Protein AF-A0A8D8MVS8-F1 (afdb_monomer_lite)

Structure (mmCIF, N/CA/C/O backbone):
data_AF-A0A8D8MVS8-F1
#
_entry.id   AF-A0A8D8MVS8-F1
#
loop_
_atom_site.group_PDB
_atom_site.id
_atom_site.type_symbol
_atom_site.label_atom_id
_atom_site.label_alt_id
_atom_site.label_comp_id
_atom_site.label_asym_id
_atom_site.label_entity_id
_atom_site.label_seq_id
_atom_site.pdbx_PDB_ins_code
_atom_site.Cartn_x
_atom_site.Cartn_y
_atom_site.Cartn_z
_atom_site.occupancy
_atom_site.B_iso_or_equiv
_atom_site.auth_seq_id
_atom_site.auth_comp_id
_atom_site.auth_asym_id
_atom_site.auth_atom_id
_atom_site.pdbx_PDB_model_num
ATOM 1 N N . ASP A 1 1 ? -24.087 17.348 -49.256 1.00 41.59 1 ASP A N 1
ATOM 2 C CA . ASP A 1 1 ? -22.887 16.539 -49.516 1.00 41.59 1 ASP A CA 1
ATOM 3 C C . ASP A 1 1 ? -21.910 16.743 -48.375 1.00 41.59 1 ASP A C 1
ATOM 5 O O . ASP A 1 1 ? -21.164 17.712 -48.370 1.00 41.59 1 ASP A O 1
ATOM 9 N N . GLU A 1 2 ? -22.019 15.906 -47.344 1.00 52.03 2 GLU A N 1
ATOM 10 C CA . GLU A 1 2 ? -21.048 15.847 -46.248 1.00 52.03 2 GLU A CA 1
ATOM 11 C C . GLU A 1 2 ? -20.088 14.699 -46.562 1.00 52.03 2 GLU A C 1
ATOM 13 O O . GLU A 1 2 ? -20.457 13.528 -46.471 1.00 52.03 2 GLU A O 1
ATOM 18 N N . GLU A 1 3 ? -18.877 15.033 -47.011 1.00 53.53 3 GLU A N 1
ATOM 19 C CA . GLU A 1 3 ? -17.806 14.053 -47.178 1.00 53.53 3 GLU A CA 1
ATOM 20 C C . GLU A 1 3 ? -17.292 13.635 -45.798 1.00 53.53 3 GLU A C 1
ATOM 22 O O . GLU A 1 3 ? -16.566 14.370 -45.126 1.00 53.53 3 GLU A O 1
ATOM 27 N N . PHE A 1 4 ? -17.692 12.440 -45.370 1.00 48.91 4 PHE A N 1
ATOM 28 C CA . PHE A 1 4 ? -17.155 11.778 -44.191 1.00 48.91 4 PHE A CA 1
ATOM 29 C C . PHE A 1 4 ? -15.700 11.376 -44.482 1.00 48.91 4 PHE A C 1
ATOM 31 O O . PHE A 1 4 ? -15.449 10.404 -45.194 1.00 48.91 4 PHE A O 1
ATOM 38 N N . ARG A 1 5 ? -14.732 12.158 -43.988 1.00 63.00 5 ARG A N 1
ATOM 39 C CA . ARG A 1 5 ? -13.320 11.759 -43.989 1.00 63.00 5 ARG A CA 1
ATOM 40 C C . ARG A 1 5 ? -13.127 10.671 -42.940 1.00 63.00 5 ARG A C 1
ATOM 42 O O . ARG A 1 5 ? -13.281 10.926 -41.751 1.00 63.00 5 ARG A O 1
ATOM 49 N N . GLU A 1 6 ? -12.790 9.477 -43.405 1.00 61.22 6 GLU A N 1
ATOM 50 C CA . GLU A 1 6 ? -12.264 8.395 -42.579 1.00 61.22 6 GLU A CA 1
ATOM 51 C C . GLU A 1 6 ? -10.926 8.866 -41.978 1.00 61.22 6 GLU A C 1
ATOM 53 O O . GLU A 1 6 ? -9.914 8.953 -42.676 1.00 61.22 6 GLU A O 1
ATOM 58 N N . GLU A 1 7 ? -10.925 9.258 -40.702 1.00 63.66 7 GLU A N 1
ATOM 59 C CA . GLU A 1 7 ? -9.685 9.383 -39.934 1.00 63.66 7 GLU A CA 1
ATOM 60 C C . GLU A 1 7 ? -9.183 7.959 -39.674 1.00 63.66 7 GLU A C 1
ATOM 62 O O . GLU A 1 7 ? -9.764 7.224 -38.878 1.00 63.66 7 GLU A O 1
ATOM 67 N N . GLY A 1 8 ? -8.160 7.537 -40.422 1.00 69.94 8 GLY A N 1
ATOM 68 C CA . GLY A 1 8 ? -7.482 6.268 -40.171 1.00 69.94 8 GLY A CA 1
ATOM 69 C C . GLY A 1 8 ? -6.876 6.261 -38.768 1.00 69.94 8 GLY A C 1
ATOM 70 O O . GLY A 1 8 ? -6.373 7.292 -38.318 1.00 69.94 8 GLY A O 1
ATOM 71 N N . ASP A 1 9 ? -6.942 5.113 -38.090 1.00 73.38 9 ASP A N 1
ATOM 72 C CA . ASP A 1 9 ? -6.288 4.895 -36.796 1.00 73.38 9 ASP A CA 1
ATOM 73 C C . ASP A 1 9 ? -4.787 5.185 -36.943 1.00 73.38 9 ASP A C 1
ATOM 75 O O . ASP A 1 9 ? -4.048 4.385 -37.513 1.00 73.38 9 ASP A O 1
ATOM 79 N N . VAL A 1 10 ? -4.359 6.355 -36.465 1.00 73.31 10 VAL A N 1
ATOM 80 C CA . VAL A 1 10 ? -2.945 6.712 -36.324 1.00 73.31 10 VAL A CA 1
ATOM 81 C C . VAL A 1 10 ? -2.397 5.983 -35.110 1.00 73.31 10 VAL A C 1
ATOM 83 O O . VAL A 1 10 ? -2.840 6.222 -33.980 1.00 73.31 10 VAL A O 1
ATOM 86 N N . ASP A 1 11 ? -1.450 5.080 -35.332 1.00 77.38 11 ASP A N 1
ATOM 87 C CA . ASP A 1 11 ? -0.823 4.329 -34.255 1.00 77.38 11 ASP A CA 1
ATOM 88 C C . ASP A 1 11 ? 0.483 4.995 -33.797 1.00 77.38 11 ASP A C 1
ATOM 90 O O . ASP A 1 11 ? 0.958 5.990 -34.345 1.00 77.38 11 ASP A O 1
ATOM 94 N N . GLY A 1 12 ? 1.064 4.485 -32.709 1.00 69.31 12 GLY A N 1
ATOM 95 C CA . GLY A 1 12 ? 2.306 5.040 -32.174 1.00 69.31 12 GLY A CA 1
ATOM 96 C C . GLY A 1 12 ? 3.480 4.952 -33.155 1.00 69.31 12 GLY A C 1
ATOM 97 O O . GLY A 1 12 ? 4.414 5.733 -33.017 1.00 69.31 12 GLY A O 1
ATOM 98 N N . GLN A 1 13 ? 3.435 4.030 -34.122 1.00 70.88 13 GLN A N 1
ATOM 99 C CA . GLN A 1 13 ? 4.473 3.791 -35.122 1.00 70.88 13 GLN A CA 1
ATOM 100 C C . GLN A 1 13 ? 4.547 4.945 -36.133 1.00 70.88 13 GLN A C 1
ATOM 102 O O . GLN A 1 13 ? 5.645 5.277 -36.574 1.00 70.88 13 GLN A O 1
ATOM 107 N N . ASP A 1 14 ? 3.421 5.609 -36.413 1.00 76.50 14 ASP A N 1
ATOM 108 C CA . ASP A 1 14 ? 3.326 6.750 -37.337 1.00 76.50 14 ASP A CA 1
ATOM 109 C C . ASP A 1 14 ? 4.126 7.988 -36.885 1.00 76.50 14 ASP A C 1
ATOM 111 O O . ASP A 1 14 ? 4.370 8.905 -37.672 1.00 76.50 14 ASP A O 1
ATOM 115 N N . PHE A 1 15 ? 4.551 8.023 -35.616 1.00 79.00 15 PHE A N 1
ATOM 116 C CA . PHE A 1 15 ? 5.310 9.129 -35.021 1.00 79.00 15 PHE A CA 1
ATOM 117 C C . PHE A 1 15 ? 6.809 8.842 -34.865 1.00 79.00 15 PHE A C 1
ATOM 119 O O . PHE A 1 15 ? 7.535 9.698 -34.352 1.00 79.00 15 PHE A O 1
ATOM 126 N N . PHE A 1 16 ? 7.284 7.662 -35.273 1.00 79.69 16 PHE A N 1
ATOM 127 C CA . PHE A 1 16 ? 8.700 7.307 -35.203 1.00 79.69 16 PHE A CA 1
ATOM 128 C C . PHE A 1 16 ? 9.331 7.282 -36.594 1.00 79.69 16 PHE A C 1
ATOM 130 O O . PHE A 1 16 ? 8.824 6.647 -37.515 1.00 79.69 16 PHE A O 1
ATOM 137 N N . ASP A 1 17 ? 10.488 7.927 -36.722 1.00 79.81 17 ASP A N 1
ATOM 138 C CA . ASP A 1 17 ? 11.327 7.782 -37.907 1.00 79.81 17 ASP A CA 1
ATOM 139 C C . ASP A 1 17 ? 11.909 6.358 -37.989 1.00 79.81 17 ASP A C 1
ATOM 141 O O . ASP A 1 17 ? 12.223 5.734 -36.970 1.00 79.81 17 ASP A O 1
ATOM 145 N N . ASP A 1 18 ? 12.098 5.852 -39.213 1.00 77.94 18 ASP A N 1
ATOM 146 C CA . ASP A 1 18 ? 12.755 4.565 -39.489 1.00 77.94 18 ASP A CA 1
ATOM 147 C C . ASP A 1 18 ? 14.269 4.669 -39.208 1.00 77.94 18 ASP A C 1
ATOM 149 O O . ASP A 1 18 ? 15.093 4.887 -40.103 1.00 77.94 18 ASP A O 1
ATOM 153 N N . ILE A 1 19 ? 14.641 4.594 -37.925 1.00 82.44 19 ILE A N 1
ATOM 154 C CA . ILE A 1 19 ? 16.030 4.684 -37.462 1.00 82.44 19 ILE A CA 1
ATOM 155 C C . ILE A 1 19 ? 16.749 3.365 -37.762 1.00 82.44 19 ILE A C 1
ATOM 157 O O . ILE A 1 19 ? 16.535 2.346 -37.105 1.00 82.44 19 ILE A O 1
ATOM 161 N N . LYS A 1 20 ? 17.664 3.402 -38.734 1.00 85.56 20 LYS A N 1
ATOM 162 C CA . LYS A 1 20 ? 18.528 2.269 -39.089 1.00 85.56 20 LYS A CA 1
ATOM 163 C C . LYS A 1 20 ? 19.815 2.313 -38.275 1.00 85.56 20 LYS A C 1
ATOM 165 O O . LYS A 1 20 ? 20.619 3.222 -38.451 1.00 85.56 20 LYS A O 1
ATOM 170 N N . ILE A 1 21 ? 20.004 1.310 -37.423 1.00 88.69 21 ILE A N 1
ATOM 171 C CA . ILE A 1 21 ? 21.217 1.132 -36.619 1.00 88.69 21 ILE A CA 1
ATOM 172 C C . ILE A 1 21 ? 22.325 0.593 -37.531 1.00 88.69 21 ILE A C 1
ATOM 174 O O . ILE A 1 21 ? 22.140 -0.427 -38.198 1.00 88.69 21 ILE A O 1
ATOM 178 N N . ASN A 1 22 ? 23.457 1.292 -37.594 1.00 91.69 22 ASN A N 1
ATOM 179 C CA . ASN A 1 22 ? 24.638 0.838 -38.327 1.00 91.69 22 ASN A CA 1
ATOM 180 C C . ASN A 1 22 ? 25.643 0.124 -37.393 1.00 91.69 22 ASN A C 1
ATOM 182 O O . ASN A 1 22 ? 25.480 0.095 -36.177 1.00 91.69 22 ASN A O 1
ATOM 186 N N . GLU A 1 23 ? 26.708 -0.452 -37.954 1.00 91.81 23 GLU A N 1
ATOM 187 C CA . GLU A 1 23 ? 27.705 -1.207 -37.174 1.00 91.81 23 GLU A CA 1
ATOM 188 C C . GLU A 1 23 ? 28.441 -0.349 -36.121 1.00 91.81 23 GLU A C 1
ATOM 190 O O . GLU A 1 23 ? 28.842 -0.847 -35.069 1.00 91.81 23 GLU A O 1
ATOM 195 N N . GLU A 1 24 ? 28.629 0.947 -36.377 1.00 91.38 24 GLU A N 1
ATOM 196 C CA . GLU A 1 24 ? 29.219 1.879 -35.410 1.00 91.38 24 GLU A CA 1
ATOM 197 C C . GLU A 1 24 ? 28.257 2.143 -34.244 1.00 91.38 24 GLU A C 1
ATOM 199 O O . GLU A 1 24 ? 28.676 2.106 -33.084 1.00 91.38 24 GLU A O 1
ATOM 204 N N . ASP A 1 25 ? 26.968 2.311 -34.539 1.00 90.94 25 ASP A N 1
ATOM 205 C CA . ASP A 1 25 ? 25.914 2.479 -33.540 1.00 90.94 25 ASP A CA 1
ATOM 206 C C . ASP A 1 25 ? 25.787 1.230 -32.653 1.00 90.94 25 ASP A C 1
ATOM 208 O O . ASP A 1 25 ? 25.679 1.345 -31.431 1.00 90.94 25 ASP A O 1
ATOM 212 N N . GLU A 1 26 ? 25.858 0.027 -33.235 1.00 89.06 26 GLU A N 1
ATOM 213 C CA . GLU A 1 26 ? 25.848 -1.231 -32.476 1.00 89.06 26 GLU A CA 1
ATOM 214 C C . GLU A 1 26 ? 27.028 -1.314 -31.500 1.00 89.06 26 GLU A C 1
ATOM 216 O O . GLU A 1 26 ? 26.842 -1.653 -30.327 1.00 89.06 26 GLU A O 1
ATOM 221 N N . ARG A 1 27 ? 28.236 -0.943 -31.947 1.00 89.50 27 ARG A N 1
ATOM 222 C CA . ARG A 1 27 ? 29.423 -0.894 -31.078 1.00 89.50 27 ARG A CA 1
ATOM 223 C C . ARG A 1 27 ? 29.276 0.153 -29.980 1.00 89.50 27 ARG A C 1
ATOM 225 O O . ARG A 1 27 ? 29.668 -0.105 -28.844 1.00 89.50 27 ARG A O 1
ATOM 232 N N . ALA A 1 28 ? 28.713 1.319 -30.292 1.00 88.62 28 ALA A N 1
ATOM 233 C CA . ALA A 1 28 ? 28.460 2.355 -29.299 1.00 88.62 28 ALA A CA 1
ATOM 234 C C . ALA A 1 28 ? 27.477 1.857 -28.230 1.00 88.62 28 ALA A C 1
ATOM 236 O O . ALA A 1 28 ? 27.761 1.975 -27.039 1.00 88.62 28 ALA A O 1
ATOM 237 N N . LEU A 1 29 ? 26.371 1.223 -28.632 1.00 89.12 29 LEU A N 1
ATOM 238 C CA . LEU A 1 29 ? 25.409 0.605 -27.715 1.00 89.12 29 LEU A CA 1
ATOM 239 C C . LEU A 1 29 ? 26.062 -0.479 -26.849 1.00 89.12 29 LEU A C 1
ATOM 241 O O . LEU A 1 29 ? 25.786 -0.562 -25.651 1.00 89.12 29 LEU A O 1
ATOM 245 N N . GLU A 1 30 ? 26.959 -1.278 -27.426 1.00 86.56 30 GLU A N 1
ATOM 246 C CA . GLU A 1 30 ? 27.697 -2.313 -26.706 1.00 86.56 30 GLU A CA 1
ATOM 247 C C . GLU A 1 30 ? 28.601 -1.735 -25.605 1.00 86.56 30 GLU A C 1
ATOM 249 O O . GLU A 1 30 ? 28.682 -2.318 -24.524 1.00 86.56 30 GLU A O 1
ATOM 254 N N . MET A 1 31 ? 29.213 -0.563 -25.817 1.00 85.75 31 MET A N 1
ATOM 255 C CA . MET A 1 31 ? 30.030 0.110 -24.794 1.00 85.75 31 MET A CA 1
ATOM 256 C C . MET A 1 31 ? 29.220 0.526 -23.555 1.00 85.75 31 MET A C 1
ATOM 258 O O . MET A 1 31 ? 29.773 0.576 -22.456 1.00 85.75 31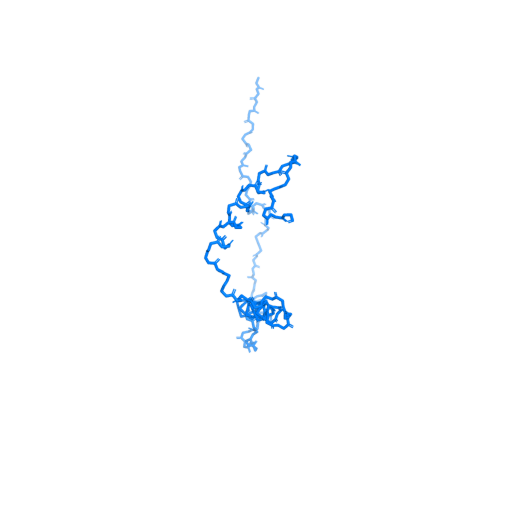 MET A O 1
ATOM 262 N N . PHE A 1 32 ? 27.918 0.794 -23.706 1.00 84.62 32 PHE A N 1
ATOM 263 C CA . PHE A 1 32 ? 27.016 1.090 -22.584 1.00 84.62 32 PHE A CA 1
ATOM 264 C C . PHE A 1 32 ? 26.427 -0.173 -21.936 1.00 84.62 32 PHE A C 1
ATOM 266 O O . PHE A 1 32 ? 25.896 -0.106 -20.823 1.00 84.62 32 PHE A O 1
ATOM 273 N N . GLN A 1 33 ? 26.523 -1.336 -22.590 1.00 81.75 33 GLN A N 1
ATOM 274 C CA . GLN A 1 33 ? 26.067 -2.601 -22.023 1.00 81.75 33 GLN A CA 1
ATOM 275 C C . GLN A 1 33 ? 27.082 -3.133 -21.014 1.00 81.75 33 GLN A C 1
ATOM 277 O O . GLN A 1 33 ? 28.173 -3.592 -21.348 1.00 81.75 33 GLN A O 1
ATOM 282 N N . ASN A 1 34 ? 26.689 -3.161 -19.745 1.00 72.62 34 ASN A N 1
ATOM 283 C CA . ASN A 1 34 ? 27.511 -3.738 -18.692 1.00 72.62 34 ASN A CA 1
ATOM 284 C C . ASN A 1 34 ? 27.422 -5.278 -18.682 1.00 72.62 34 ASN A C 1
ATOM 286 O O . ASN A 1 34 ? 26.812 -5.869 -17.791 1.00 72.62 34 ASN A O 1
ATOM 290 N N . LYS A 1 35 ? 28.013 -5.937 -19.689 1.00 74.88 35 LYS A N 1
ATOM 291 C CA . LYS A 1 35 ? 27.925 -7.400 -19.890 1.00 74.88 35 LYS A CA 1
ATOM 292 C C . LYS A 1 35 ? 28.497 -8.219 -18.727 1.00 74.88 35 LYS A C 1
ATOM 294 O O . LYS A 1 35 ? 28.007 -9.306 -18.448 1.00 74.88 35 LYS A O 1
ATOM 299 N N . ASN A 1 36 ? 29.502 -7.679 -18.037 1.00 71.88 36 ASN A N 1
ATOM 300 C CA . ASN A 1 36 ? 30.203 -8.327 -16.922 1.00 71.88 36 ASN A CA 1
ATOM 301 C C . ASN A 1 36 ? 30.108 -7.510 -15.625 1.00 71.88 36 ASN A C 1
ATOM 303 O O . ASN A 1 36 ? 31.000 -7.564 -14.777 1.00 71.88 36 ASN A O 1
ATOM 307 N N . GLY A 1 37 ? 29.052 -6.707 -15.489 1.00 70.31 37 GLY A N 1
ATOM 308 C CA . GLY A 1 37 ? 28.855 -5.861 -14.322 1.00 70.31 37 GLY A CA 1
ATOM 309 C C . GLY A 1 37 ? 28.763 -6.666 -13.038 1.00 70.31 37 GLY A C 1
ATOM 310 O O . GLY A 1 37 ? 28.193 -7.757 -13.017 1.00 70.31 37 GLY A O 1
ATOM 311 N N . VAL A 1 38 ? 29.283 -6.107 -11.941 1.00 76.56 38 VAL A N 1
ATOM 312 C CA . VAL A 1 38 ? 28.994 -6.634 -10.603 1.00 76.56 38 VAL A CA 1
ATOM 313 C C . VAL A 1 38 ? 27.479 -6.724 -10.477 1.00 76.56 38 VAL A C 1
ATOM 315 O O . VAL A 1 38 ? 26.793 -5.729 -10.709 1.00 76.56 38 VAL A O 1
ATOM 318 N N . LYS A 1 39 ? 26.970 -7.917 -10.147 1.00 72.94 39 LYS A N 1
ATOM 319 C CA . LYS A 1 39 ? 25.536 -8.172 -10.007 1.00 72.94 39 LYS A CA 1
ATOM 320 C C . LYS A 1 39 ? 24.960 -7.144 -9.034 1.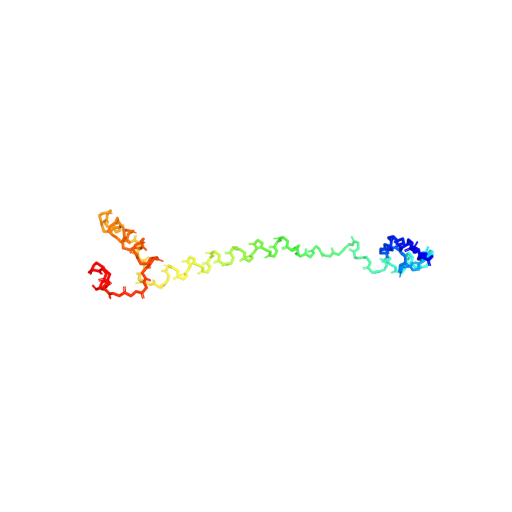00 72.94 39 LYS A C 1
ATOM 322 O O . LYS A 1 39 ? 25.207 -7.209 -7.830 1.00 72.94 39 LYS A O 1
ATOM 327 N N . THR A 1 40 ? 24.251 -6.158 -9.572 1.00 79.06 40 THR A N 1
ATOM 328 C CA . THR A 1 40 ? 23.561 -5.161 -8.764 1.00 79.06 40 THR A CA 1
ATOM 329 C C . THR A 1 40 ? 22.405 -5.857 -8.062 1.00 79.06 40 THR A C 1
ATOM 331 O O . THR A 1 40 ? 21.854 -6.837 -8.574 1.00 79.06 40 THR A O 1
ATOM 334 N N . ARG A 1 41 ? 22.052 -5.394 -6.856 1.00 84.31 41 ARG A N 1
ATOM 335 C CA . ARG A 1 41 ? 20.842 -5.900 -6.200 1.00 84.31 41 ARG A CA 1
ATOM 336 C C . ARG A 1 41 ? 19.671 -5.675 -7.143 1.00 84.31 41 ARG A C 1
ATOM 338 O O . ARG A 1 41 ? 19.482 -4.561 -7.636 1.00 84.31 41 ARG A O 1
ATOM 345 N N . THR A 1 42 ? 18.918 -6.733 -7.412 1.00 90.31 42 THR A N 1
ATOM 346 C CA . THR A 1 42 ? 17.728 -6.611 -8.244 1.00 90.31 42 THR A CA 1
ATOM 347 C C . THR A 1 42 ? 16.655 -5.852 -7.472 1.00 90.31 42 THR A C 1
ATOM 349 O O . THR A 1 42 ? 16.667 -5.806 -6.239 1.00 90.31 42 THR A O 1
ATOM 352 N N . LEU A 1 43 ? 15.687 -5.275 -8.185 1.00 90.25 43 LEU A N 1
ATOM 353 C CA . LEU A 1 43 ? 14.529 -4.659 -7.537 1.00 90.25 43 LEU A CA 1
ATOM 354 C C . LEU A 1 43 ? 13.797 -5.661 -6.624 1.00 90.25 43 LEU A C 1
ATOM 356 O O . LEU A 1 43 ? 13.338 -5.278 -5.554 1.00 90.25 43 LEU A O 1
ATOM 360 N N . ALA A 1 44 ? 13.747 -6.942 -7.006 1.00 92.06 44 ALA A N 1
ATOM 361 C CA . ALA A 1 44 ? 13.159 -8.002 -6.190 1.00 92.06 44 ALA A CA 1
ATOM 362 C C . ALA A 1 44 ? 13.902 -8.190 -4.856 1.00 92.06 44 ALA A C 1
ATOM 364 O O . ALA A 1 44 ? 13.256 -8.262 -3.813 1.00 92.06 44 ALA A O 1
ATOM 365 N N . ASP A 1 45 ? 15.239 -8.191 -4.877 1.00 90.38 45 ASP A N 1
ATOM 366 C CA . ASP A 1 45 ? 16.058 -8.291 -3.661 1.00 90.38 45 ASP A CA 1
ATOM 367 C C . ASP A 1 45 ? 15.807 -7.093 -2.735 1.00 90.38 45 ASP A C 1
ATOM 369 O O . ASP A 1 45 ? 15.579 -7.255 -1.539 1.00 90.38 45 ASP A O 1
ATOM 373 N N . ILE A 1 46 ? 15.759 -5.883 -3.305 1.00 95.38 46 ILE A N 1
ATOM 374 C CA . ILE A 1 46 ? 15.486 -4.651 -2.554 1.00 95.38 46 ILE A CA 1
ATOM 375 C C . ILE A 1 46 ? 14.088 -4.700 -1.921 1.00 95.38 46 ILE A C 1
ATOM 377 O O . ILE A 1 46 ? 13.926 -4.330 -0.759 1.00 95.38 46 ILE A O 1
ATOM 381 N N . ILE A 1 47 ? 13.075 -5.164 -2.659 1.00 96.31 47 ILE A N 1
ATOM 382 C CA . ILE A 1 47 ? 11.704 -5.294 -2.148 1.00 96.31 47 ILE A CA 1
ATOM 383 C C . ILE A 1 47 ? 11.649 -6.307 -1.000 1.00 96.31 47 ILE A C 1
ATOM 385 O O . ILE A 1 47 ? 11.051 -6.006 0.034 1.00 96.31 47 ILE A O 1
ATOM 389 N N . MET A 1 48 ? 12.283 -7.475 -1.144 1.00 95.50 48 MET A N 1
ATOM 390 C CA . MET A 1 48 ? 12.317 -8.488 -0.083 1.00 95.50 48 MET A CA 1
ATOM 391 C C . MET A 1 48 ? 13.013 -7.972 1.180 1.00 95.50 48 MET A C 1
ATOM 393 O O . MET A 1 48 ? 12.485 -8.146 2.283 1.00 95.50 48 MET A O 1
ATOM 397 N N . ASP A 1 49 ? 14.134 -7.264 1.028 1.00 95.00 49 ASP A N 1
ATOM 398 C CA . ASP A 1 49 ? 14.826 -6.622 2.146 1.00 95.00 49 ASP A CA 1
ATOM 399 C C . ASP A 1 49 ? 13.909 -5.614 2.855 1.00 95.00 49 ASP A C 1
ATOM 401 O O . ASP A 1 49 ? 13.826 -5.609 4.083 1.00 95.00 49 ASP A O 1
ATOM 405 N N . LYS A 1 50 ? 13.158 -4.795 2.101 1.00 96.44 50 LYS A N 1
ATOM 406 C CA . LYS A 1 50 ? 12.251 -3.790 2.684 1.00 96.44 50 LYS A CA 1
ATOM 407 C C . LYS A 1 50 ? 11.027 -4.385 3.359 1.00 96.44 50 LYS A C 1
ATOM 409 O O . LYS A 1 50 ? 10.593 -3.857 4.381 1.00 96.44 50 LYS A O 1
ATOM 414 N N . ILE A 1 51 ? 10.483 -5.482 2.838 1.00 95.12 51 ILE A N 1
ATOM 415 C CA . ILE A 1 51 ? 9.403 -6.217 3.509 1.00 95.12 51 ILE A CA 1
ATOM 416 C C . ILE A 1 51 ? 9.904 -6.764 4.848 1.00 95.12 51 ILE A C 1
ATOM 418 O O . ILE A 1 51 ? 9.242 -6.577 5.868 1.00 95.12 51 ILE A O 1
ATOM 422 N N . THR A 1 52 ? 11.083 -7.385 4.853 1.00 94.88 52 THR A N 1
ATOM 423 C CA . THR A 1 52 ? 11.687 -7.972 6.058 1.00 94.88 52 THR A CA 1
ATOM 424 C C . THR A 1 52 ? 12.001 -6.900 7.105 1.00 94.88 52 THR A C 1
ATOM 426 O O . THR A 1 52 ? 11.672 -7.063 8.281 1.00 94.88 52 THR A O 1
ATOM 429 N N . GLU A 1 53 ? 12.570 -5.769 6.681 1.00 93.25 53 GLU A N 1
ATOM 430 C CA . GLU A 1 53 ? 12.833 -4.603 7.532 1.00 93.25 53 GL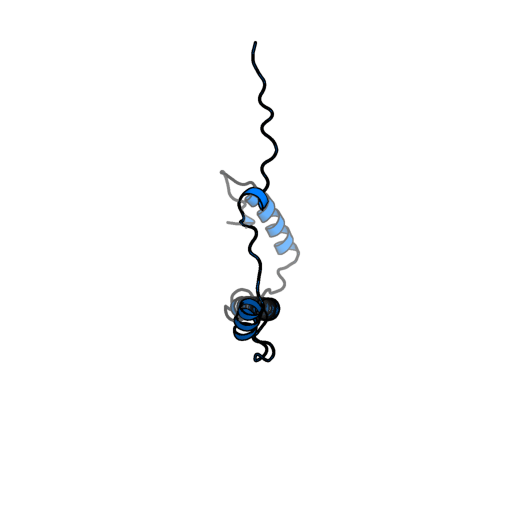U A CA 1
ATOM 431 C C . GLU A 1 53 ? 11.545 -4.093 8.192 1.00 93.25 53 GLU A C 1
ATOM 433 O O . GLU A 1 53 ? 11.487 -3.984 9.414 1.00 93.25 53 GLU A O 1
ATOM 438 N N . LYS A 1 54 ? 10.474 -3.887 7.413 1.00 92.50 54 LYS A N 1
ATOM 439 C CA . LYS A 1 54 ? 9.167 -3.440 7.926 1.00 92.50 54 LYS A CA 1
ATOM 440 C C . LYS A 1 54 ? 8.528 -4.437 8.885 1.00 92.50 54 LYS A C 1
ATOM 442 O O . LYS A 1 54 ? 7.963 -4.034 9.896 1.00 92.50 54 LYS A O 1
ATOM 447 N N . GLN A 1 55 ? 8.582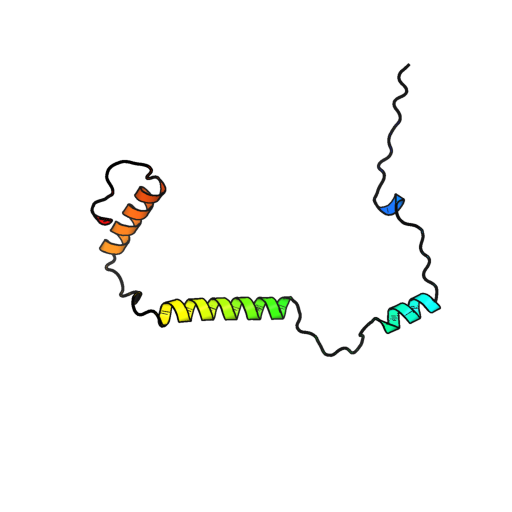 -5.732 8.576 1.00 87.81 55 GLN A N 1
ATOM 448 C CA . GLN A 1 55 ? 8.056 -6.774 9.463 1.00 87.81 55 GLN A CA 1
ATOM 449 C C . GLN A 1 55 ? 8.802 -6.796 10.798 1.00 87.81 55 GLN A C 1
ATOM 451 O O . GLN A 1 55 ? 8.175 -6.952 11.845 1.00 87.81 55 GLN A O 1
ATOM 456 N N . THR A 1 56 ? 10.119 -6.603 10.758 1.00 86.25 56 THR A N 1
ATOM 457 C CA . THR A 1 56 ? 10.967 -6.558 11.951 1.00 86.25 56 THR A CA 1
ATOM 458 C C . THR A 1 56 ? 10.701 -5.287 12.753 1.00 86.25 56 THR A C 1
ATOM 460 O O . THR A 1 56 ? 10.499 -5.370 13.955 1.00 86.25 56 THR A O 1
ATOM 463 N N . GLU A 1 57 ? 10.601 -4.127 12.099 1.00 84.69 57 GLU A N 1
ATOM 464 C CA . GLU A 1 57 ? 10.232 -2.851 12.727 1.00 84.69 57 GLU A CA 1
ATOM 465 C C . GLU A 1 57 ? 8.874 -2.943 13.431 1.00 84.69 57 GLU A C 1
ATOM 467 O O . GLU A 1 57 ? 8.759 -2.565 14.592 1.00 84.69 57 GLU A O 1
ATOM 472 N N . ILE A 1 58 ? 7.866 -3.508 12.762 1.00 80.25 58 ILE A N 1
ATOM 473 C CA . ILE A 1 58 ? 6.550 -3.795 13.341 1.00 80.25 58 ILE A CA 1
ATOM 474 C C . ILE A 1 58 ? 6.710 -4.667 14.589 1.00 80.25 58 ILE A C 1
ATOM 476 O O . ILE A 1 58 ? 6.263 -4.275 15.664 1.00 80.25 58 ILE A O 1
ATOM 480 N N . GLN A 1 59 ? 7.375 -5.820 14.482 1.00 77.06 59 GLN A N 1
ATOM 481 C CA . GLN A 1 59 ? 7.555 -6.721 15.623 1.00 77.06 59 GLN A CA 1
ATOM 482 C C . GLN A 1 59 ? 8.279 -6.041 16.786 1.00 77.06 59 GLN A C 1
ATOM 484 O O . GLN A 1 59 ? 7.828 -6.165 17.921 1.00 77.06 59 GLN A O 1
ATOM 489 N N . THR A 1 60 ? 9.339 -5.277 16.528 1.00 75.62 60 THR A N 1
ATOM 490 C CA . THR A 1 60 ? 10.075 -4.546 17.564 1.00 75.62 60 THR A CA 1
ATOM 491 C C . THR A 1 60 ? 9.218 -3.453 18.197 1.00 75.62 60 THR A C 1
ATOM 493 O O . THR A 1 60 ? 9.149 -3.389 19.417 1.00 75.62 60 THR A O 1
ATOM 496 N N . GLN A 1 61 ? 8.484 -2.653 17.420 1.00 65.88 61 GLN A N 1
ATOM 497 C CA . GLN A 1 61 ? 7.569 -1.634 17.958 1.00 65.88 61 GLN A CA 1
ATOM 498 C C . GLN A 1 61 ? 6.448 -2.249 18.812 1.00 65.88 61 GLN A C 1
ATOM 500 O O . GLN A 1 61 ? 6.036 -1.663 19.811 1.00 65.88 61 GLN A O 1
ATOM 505 N N . PHE A 1 62 ? 5.979 -3.452 18.468 1.00 58.53 62 PHE A N 1
ATOM 506 C CA . PHE A 1 62 ? 5.005 -4.190 19.276 1.00 58.53 62 PHE A CA 1
ATOM 507 C C . PHE A 1 62 ? 5.624 -4.923 20.478 1.00 58.53 62 PHE A C 1
ATOM 509 O O . PHE A 1 62 ? 4.897 -5.251 21.413 1.00 58.53 62 PHE A O 1
ATOM 516 N N . SER A 1 63 ? 6.941 -5.151 20.484 1.00 58.75 63 SER A N 1
ATOM 517 C CA . SER A 1 63 ? 7.649 -5.866 21.557 1.00 58.75 63 SER A CA 1
ATOM 518 C C . SER A 1 63 ? 8.279 -4.933 22.599 1.00 58.75 63 SER A C 1
ATOM 520 O O . SER A 1 63 ? 8.294 -5.276 23.778 1.00 58.75 63 SER A O 1
ATOM 522 N N . ASP A 1 64 ? 8.777 -3.762 22.187 1.00 55.75 64 ASP A N 1
ATOM 523 C CA . ASP A 1 64 ? 9.559 -2.839 23.032 1.00 55.75 64 ASP A CA 1
ATOM 524 C C . ASP A 1 64 ? 8.703 -1.731 23.678 1.00 55.75 64 ASP A C 1
ATOM 526 O O . ASP A 1 64 ? 9.092 -1.118 24.673 1.00 55.75 64 ASP A O 1
ATOM 530 N N . ASN A 1 65 ? 7.475 -1.518 23.190 1.00 48.88 65 ASN A N 1
ATOM 531 C CA . ASN A 1 65 ? 6.475 -0.707 23.879 1.00 48.88 65 ASN A CA 1
ATOM 532 C C . ASN A 1 65 ? 5.634 -1.613 24.788 1.00 48.88 65 ASN A C 1
ATOM 534 O O . ASN A 1 65 ? 4.633 -2.190 24.363 1.00 48.88 65 ASN A O 1
ATOM 538 N N . GLY A 1 66 ? 6.040 -1.725 26.055 1.00 54.22 66 GLY A N 1
ATOM 539 C CA . GLY A 1 66 ? 5.413 -2.536 27.106 1.00 54.22 66 GLY A CA 1
ATOM 540 C C . GLY A 1 66 ? 3.953 -2.206 27.472 1.00 54.22 66 GLY A C 1
ATOM 541 O O . GLY A 1 66 ? 3.651 -2.014 28.644 1.00 54.22 66 GLY A O 1
ATOM 542 N N . SER A 1 67 ? 3.026 -2.182 26.512 1.00 50.56 67 SER A N 1
ATOM 543 C CA . SER A 1 67 ? 1.585 -2.011 26.748 1.00 50.56 67 SER A CA 1
ATOM 544 C C . SER A 1 67 ? 0.692 -2.952 25.935 1.00 50.56 67 SER A C 1
ATOM 546 O O . SER A 1 67 ? -0.518 -2.948 26.149 1.00 50.56 67 SER A O 1
ATOM 548 N N . LEU A 1 68 ? 1.243 -3.783 25.047 1.00 49.84 68 LEU A N 1
ATOM 549 C CA . LEU A 1 68 ? 0.503 -4.881 24.423 1.00 49.84 68 LEU A CA 1
ATOM 550 C C . LEU A 1 68 ? 1.258 -6.187 24.639 1.00 49.84 68 LEU A C 1
ATOM 552 O O . LEU A 1 68 ? 1.555 -6.923 23.703 1.00 49.84 68 LEU A O 1
ATOM 556 N N . LYS A 1 69 ? 1.475 -6.549 25.909 1.00 53.00 69 LYS A N 1
ATOM 557 C CA . LYS A 1 69 ? 1.275 -7.964 26.201 1.00 53.00 69 LYS A CA 1
ATOM 558 C C . LYS A 1 69 ? -0.152 -8.231 25.734 1.00 53.00 69 LYS A C 1
ATOM 560 O O . LYS A 1 69 ? -1.097 -7.775 26.372 1.00 53.00 69 LYS A O 1
ATOM 565 N N . MET A 1 70 ? -0.310 -8.903 24.597 1.00 52.69 70 MET A N 1
ATOM 566 C CA . MET A 1 70 ? -1.472 -9.752 24.385 1.00 52.69 70 MET A CA 1
ATOM 567 C C . MET A 1 70 ? -1.411 -10.805 25.498 1.00 52.69 70 MET A C 1
ATOM 569 O O . MET A 1 70 ? -1.089 -11.961 25.260 1.00 52.69 70 MET A O 1
ATOM 573 N N . GLU A 1 71 ? -1.638 -10.393 26.749 1.00 59.88 71 GLU A N 1
ATOM 574 C CA . GLU A 1 71 ? -2.224 -11.306 27.704 1.00 59.88 71 GLU A CA 1
ATOM 575 C C . GLU A 1 71 ? -3.483 -11.796 27.011 1.00 59.88 71 GLU A C 1
ATOM 577 O O . GLU A 1 71 ? -4.193 -11.000 26.385 1.00 59.88 71 GLU A O 1
ATOM 582 N N . GLU A 1 72 ? -3.679 -13.109 27.005 1.00 66.06 72 GLU A N 1
ATOM 583 C CA . GLU A 1 72 ? -4.882 -13.728 26.477 1.00 66.06 72 GLU A CA 1
ATOM 584 C C . GLU A 1 72 ? -6.079 -13.051 27.145 1.00 66.06 72 GLU A C 1
ATOM 586 O O . GLU A 1 72 ? -6.450 -13.350 28.278 1.00 66.06 72 GLU A O 1
ATOM 591 N N . VAL A 1 73 ? -6.629 -12.045 26.462 1.00 72.06 73 VAL A N 1
ATOM 592 C CA . VAL A 1 73 ? -7.820 -11.345 26.910 1.00 72.06 73 VAL A CA 1
ATOM 593 C C . VAL A 1 73 ? -8.891 -12.414 26.985 1.00 72.06 73 VAL A C 1
ATOM 595 O O . VAL A 1 73 ? -9.094 -13.121 25.991 1.00 72.06 73 VAL A O 1
ATOM 598 N N . ASP A 1 74 ? -9.529 -12.524 28.154 1.00 86.19 74 ASP A N 1
ATOM 599 C CA . ASP A 1 74 ? -10.620 -13.465 28.397 1.00 86.19 74 ASP A CA 1
ATOM 600 C C . ASP A 1 74 ? -11.561 -13.469 27.187 1.00 86.19 74 ASP A C 1
ATOM 602 O O . ASP A 1 74 ? -11.945 -12.409 26.676 1.00 86.19 74 ASP A O 1
ATOM 606 N N . GLU A 1 75 ? -11.885 -14.663 26.697 1.00 87.75 75 GLU A N 1
ATOM 607 C CA . GLU A 1 75 ? -12.643 -14.856 25.461 1.00 87.75 75 GLU A CA 1
ATOM 608 C C . GLU A 1 75 ? -13.945 -14.040 25.458 1.00 87.75 75 GLU A C 1
ATOM 610 O O . GLU A 1 75 ? -14.297 -13.419 24.455 1.00 87.75 75 GLU A O 1
ATOM 615 N N . ARG A 1 76 ? -14.585 -13.885 26.622 1.00 89.06 76 ARG A N 1
ATOM 616 C CA . ARG A 1 76 ? -15.818 -13.103 26.785 1.00 89.06 76 ARG A CA 1
ATOM 617 C C . ARG A 1 76 ? -15.587 -11.607 26.609 1.00 89.06 76 ARG A C 1
ATOM 619 O O . ARG A 1 76 ? -16.450 -10.891 26.099 1.00 89.06 76 ARG A O 1
ATOM 626 N N . VAL A 1 77 ? -14.433 -11.112 27.052 1.00 89.88 77 VAL A N 1
ATOM 627 C CA . VAL A 1 77 ? -14.042 -9.708 26.884 1.00 89.88 77 VAL A CA 1
ATOM 628 C C . VAL A 1 77 ? -13.734 -9.439 25.412 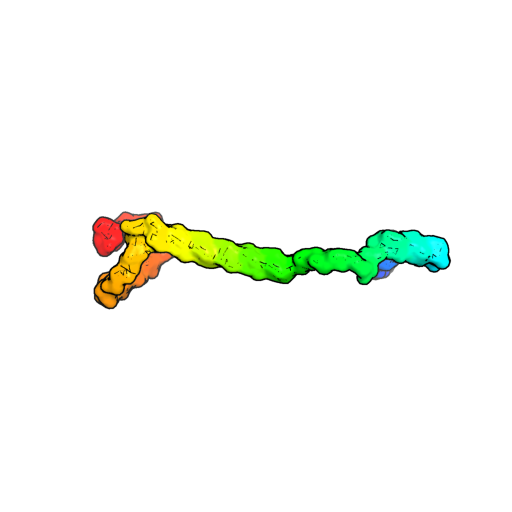1.00 89.88 77 VAL A C 1
ATOM 630 O O . VAL A 1 77 ? -14.178 -8.422 24.878 1.00 89.88 77 VAL A O 1
ATOM 633 N N . ARG A 1 78 ? -13.059 -10.373 24.730 1.00 88.94 78 ARG A N 1
ATOM 634 C CA . ARG A 1 78 ? -12.808 -10.294 23.284 1.00 88.94 78 ARG A CA 1
ATOM 635 C C . ARG A 1 78 ? -14.116 -10.206 22.499 1.00 88.94 78 ARG A C 1
ATOM 637 O O . ARG A 1 78 ? -14.301 -9.241 21.761 1.00 88.94 78 ARG A O 1
ATOM 644 N N . GLU A 1 79 ? -15.038 -11.141 22.713 1.00 92.50 79 GLU A N 1
ATOM 645 C CA . GLU A 1 79 ? -16.348 -11.162 22.044 1.00 92.50 79 GLU A CA 1
ATOM 646 C C . GLU A 1 79 ? -17.144 -9.868 22.275 1.00 92.50 79 GLU A C 1
ATOM 648 O O . GLU A 1 79 ? -17.705 -9.289 21.340 1.00 92.50 79 GLU A O 1
ATOM 653 N N . MET A 1 80 ? -17.152 -9.356 23.511 1.00 94.06 80 MET A N 1
ATOM 654 C CA . MET A 1 80 ? -17.813 -8.092 23.837 1.00 94.06 80 MET A CA 1
ATOM 655 C C . MET A 1 80 ? -17.237 -6.928 23.013 1.00 94.06 80 MET A C 1
ATOM 657 O O . MET A 1 80 ? -18.001 -6.145 22.439 1.00 94.06 80 MET A O 1
ATOM 661 N N . TYR A 1 81 ? -15.908 -6.805 22.932 1.00 94.62 81 TYR A N 1
ATOM 662 C CA . TYR A 1 81 ? -15.262 -5.721 22.186 1.00 94.62 81 TYR A CA 1
ATOM 663 C C . TYR A 1 81 ? -15.352 -5.892 20.663 1.00 94.62 81 TYR A C 1
ATOM 665 O O . TYR A 1 81 ? -15.403 -4.890 19.946 1.00 94.62 81 TYR A O 1
ATOM 673 N N . GLU A 1 82 ? -15.468 -7.118 20.150 1.00 93.88 82 GLU A N 1
ATOM 674 C CA . GLU A 1 82 ? -15.818 -7.352 18.745 1.00 93.88 82 GLU A CA 1
ATOM 675 C C . GLU A 1 82 ? -17.229 -6.848 18.411 1.00 93.88 82 GLU A C 1
ATOM 677 O O . GLU A 1 82 ? -17.422 -6.181 17.390 1.00 93.88 82 GLU A O 1
ATOM 682 N N . GLY A 1 83 ? -18.201 -7.066 19.301 1.00 93.31 83 GLY A N 1
ATOM 683 C CA . GLY A 1 83 ? -19.541 -6.494 19.157 1.00 93.31 83 GLY A CA 1
ATOM 684 C C . GLY A 1 83 ? -19.528 -4.962 19.193 1.00 93.31 83 GLY A C 1
ATOM 685 O O . GLY A 1 83 ? -20.157 -4.301 18.363 1.00 93.31 83 GLY A O 1
ATOM 686 N N . VAL A 1 84 ? -18.748 -4.374 20.107 1.00 95.31 84 VAL A N 1
ATOM 687 C CA . VAL A 1 84 ? -18.559 -2.915 20.189 1.00 95.31 84 VAL A CA 1
ATOM 688 C C . VAL A 1 84 ? -17.936 -2.362 18.903 1.00 95.31 84 VAL A C 1
ATOM 690 O O . VAL A 1 84 ? -18.414 -1.348 18.391 1.00 95.31 84 VAL A O 1
ATOM 693 N N . ARG A 1 85 ? -16.924 -3.034 18.334 1.00 94.69 85 ARG A N 1
ATOM 694 C CA . ARG A 1 85 ? -16.308 -2.675 17.043 1.00 94.69 85 ARG A CA 1
ATOM 695 C C . ARG A 1 85 ? -17.363 -2.561 15.947 1.00 94.69 85 ARG A C 1
ATOM 697 O O . ARG A 1 85 ? -17.359 -1.590 15.191 1.00 94.69 85 ARG A O 1
ATOM 704 N N . ASP A 1 86 ? -18.267 -3.528 15.849 1.00 95.38 86 ASP A N 1
ATOM 705 C CA . ASP A 1 86 ? -19.251 -3.567 14.765 1.00 95.38 86 ASP A CA 1
ATOM 706 C C . ASP A 1 86 ? -20.355 -2.507 14.906 1.00 95.38 86 ASP A C 1
ATOM 708 O O . ASP A 1 86 ? -20.859 -2.008 13.891 1.00 95.38 86 ASP A O 1
ATOM 712 N N . VAL A 1 87 ? -20.654 -2.088 16.142 1.00 94.06 87 VAL A N 1
ATOM 713 C CA . VAL A 1 87 ? -21.492 -0.914 16.435 1.00 94.06 87 VAL A CA 1
ATOM 714 C C . VAL A 1 87 ? -20.764 0.379 16.056 1.00 94.06 87 VAL A C 1
ATOM 716 O O . VAL A 1 87 ? -21.326 1.219 15.350 1.00 94.06 87 VAL A O 1
ATOM 719 N N . LEU A 1 88 ? -19.501 0.533 16.465 1.00 95.50 88 LEU A N 1
ATOM 720 C CA . LEU A 1 88 ? -18.719 1.748 16.214 1.00 95.50 88 LEU A CA 1
ATOM 721 C C . LEU A 1 88 ? -18.414 1.974 14.728 1.00 95.50 88 LEU A C 1
ATOM 723 O O . LEU A 1 88 ? -18.401 3.121 14.292 1.00 95.50 88 LEU A O 1
ATOM 727 N N . LYS A 1 89 ? -18.281 0.913 13.919 1.00 95.31 89 LYS A N 1
ATOM 728 C CA . LYS A 1 89 ? -18.120 1.016 12.452 1.00 95.31 89 LYS A CA 1
ATOM 729 C C . LYS A 1 89 ? -19.212 1.848 11.771 1.00 95.31 89 LYS A C 1
ATOM 731 O O . LYS A 1 89 ? -18.956 2.477 10.747 1.00 95.31 89 LYS A O 1
ATOM 736 N N . ARG A 1 90 ? -20.440 1.818 12.298 1.00 94.56 90 ARG A N 1
ATOM 737 C CA . ARG A 1 90 ? -21.611 2.508 11.720 1.00 94.56 90 ARG A CA 1
ATOM 738 C C . ARG A 1 90 ? -22.062 3.706 12.550 1.00 94.56 90 ARG A C 1
ATOM 740 O O . ARG A 1 90 ? -23.0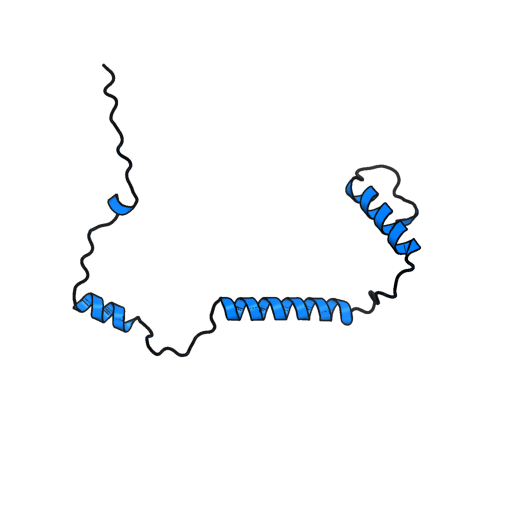05 4.396 12.170 1.00 94.56 90 ARG A O 1
ATOM 747 N N . TYR A 1 91 ? -21.408 3.951 13.679 1.00 95.00 91 TYR A N 1
ATOM 748 C CA . TYR A 1 91 ? -21.784 5.001 14.605 1.00 95.00 91 TYR A CA 1
ATOM 749 C C . TYR A 1 91 ? -21.466 6.385 14.026 1.00 95.00 91 TYR A C 1
ATOM 751 O O . TYR A 1 91 ? -20.389 6.616 13.480 1.00 95.00 91 TYR A O 1
ATOM 759 N N . ARG A 1 92 ? -22.418 7.317 14.140 1.00 94.94 92 ARG A N 1
ATOM 760 C CA . ARG A 1 92 ? -22.271 8.707 13.668 1.00 94.94 92 ARG A CA 1
ATOM 761 C C . ARG A 1 92 ? -22.624 9.733 14.743 1.00 94.94 92 ARG A C 1
ATOM 763 O O . ARG A 1 92 ? -21.962 10.761 14.828 1.00 94.94 92 ARG A O 1
ATOM 770 N N . SER A 1 93 ? -23.627 9.457 15.575 1.00 93.25 93 SER A N 1
ATOM 771 C CA . SER A 1 93 ? -24.034 10.306 16.701 1.00 93.25 93 SER A CA 1
ATOM 772 C C . SER A 1 93 ? -24.882 9.516 17.710 1.00 93.25 93 SER A C 1
ATOM 774 O O . SER A 1 93 ? -25.409 8.451 17.382 1.00 93.25 93 SER A O 1
ATOM 776 N N . GLY A 1 94 ? -25.013 10.023 18.944 1.00 94.19 94 GLY A N 1
ATOM 777 C CA . GLY A 1 94 ? -25.832 9.417 20.002 1.00 94.19 94 GLY A CA 1
ATOM 778 C C . GLY A 1 94 ? -25.058 9.069 21.277 1.00 94.19 94 GLY A C 1
ATOM 779 O O . GLY A 1 94 ? -24.134 9.775 21.675 1.00 94.19 94 GLY A O 1
ATOM 780 N N . ARG A 1 95 ? -25.483 8.001 21.966 1.00 91.75 95 ARG A N 1
ATOM 781 C CA . ARG A 1 95 ? -24.790 7.473 23.152 1.00 91.75 95 ARG A CA 1
ATOM 782 C C . ARG A 1 95 ? -23.805 6.385 22.729 1.00 91.75 95 ARG A C 1
ATOM 784 O O . ARG A 1 95 ? -24.175 5.463 22.011 1.00 91.75 95 ARG A O 1
ATOM 791 N N . VAL A 1 96 ? -22.575 6.482 23.222 1.00 93.56 96 VAL A N 1
ATOM 792 C CA . VAL A 1 96 ? -21.510 5.499 22.987 1.00 93.56 96 VAL A CA 1
ATOM 793 C C . VAL A 1 96 ? -21.744 4.254 23.863 1.00 93.56 96 VAL A C 1
ATOM 795 O O . VAL A 1 96 ? -22.159 4.420 25.018 1.00 93.56 96 VAL A O 1
ATOM 798 N N . PRO A 1 97 ? -21.512 3.020 23.361 1.00 94.19 97 PRO A N 1
ATOM 799 C CA . PRO A 1 97 ? -21.656 1.802 24.157 1.00 94.19 97 PRO A CA 1
ATOM 800 C C . PRO A 1 97 ? -20.864 1.875 25.463 1.00 94.19 97 PRO A C 1
ATOM 802 O O . PRO A 1 97 ? -19.699 2.258 25.462 1.00 94.19 97 PRO A O 1
ATOM 805 N N . LYS A 1 98 ? -21.481 1.474 26.583 1.00 93.06 98 LYS A N 1
ATOM 806 C CA . LYS A 1 98 ? -20.851 1.569 27.912 1.00 93.06 98 LYS A CA 1
ATOM 807 C C . LYS A 1 98 ? -19.544 0.781 28.001 1.00 93.06 98 LYS A C 1
ATOM 809 O O . LYS A 1 98 ? -18.629 1.238 28.656 1.00 93.06 98 LYS A O 1
ATOM 814 N N . ALA A 1 99 ? -19.458 -0.358 27.317 1.00 89.44 99 ALA A N 1
ATOM 815 C CA . ALA A 1 99 ? -18.242 -1.166 27.247 1.00 89.44 99 ALA A CA 1
ATOM 816 C C . ALA A 1 99 ? -17.056 -0.443 26.580 1.00 89.44 99 ALA A C 1
ATOM 818 O O . ALA A 1 99 ? -15.925 -0.851 26.777 1.00 89.44 99 ALA A O 1
ATOM 819 N N . PHE A 1 100 ? -17.303 0.613 25.798 1.00 90.25 100 PHE A N 1
ATOM 820 C CA . PHE A 1 100 ? -16.252 1.457 25.225 1.00 90.25 100 PHE A CA 1
ATOM 821 C C . PHE A 1 100 ? -15.907 2.669 26.104 1.00 90.25 100 PHE A C 1
ATOM 823 O O . PHE A 1 100 ? -14.877 3.299 25.890 1.00 90.25 100 PHE A O 1
ATOM 830 N N . LYS A 1 101 ? -16.801 3.049 27.024 1.00 83.75 101 LYS A N 1
ATOM 831 C CA . LYS A 1 101 ? -16.698 4.283 27.806 1.00 83.75 101 LYS A CA 1
ATOM 832 C C . LYS A 1 101 ? -15.899 4.084 29.088 1.00 83.75 101 LYS A C 1
ATOM 834 O O . LYS A 1 101 ? -16.149 3.070 29.771 1.00 83.75 101 LYS A O 1
#

Radius of gyration: 31.91 Å; chains: 1; bounding box: 56×31×78 Å

InterPro domains:
  IPR007955 Bystin [PF05291] (39-101)
  IPR007955 Bystin [PTHR12821] (5-101)

Sequence (101 aa):
DEEFREEGDVDGQDFFDDIKINEEDERALEMFQNKNGVKTRTLADIIMDKITEKQTEIQTQFSDNGSLKMEEVDERVREMYEGVRDVLKRYRSGRVPKAFK

Organism: Culex pipiens (NCBI:txid7175)

Secondary structure (DSSP, 8-state):
-----------GGGGS------HHHHHHHHHH--TT---PPPHHHHHHHHHHHHHHHHHHHHHHSTT-------HHHHHHHHHHHHHHTT--SSPPPGGG-

Foldseek 3Di:
DDPDDPPPPDDPVVPDDPDDQDPVNVVVVVVVDPPPDDDDQDPVNVVVVVVVVVVVVVVCVCVVPPPDPPPVDPPVLVVVVVVLVVVVVPDDDDDRDPNVD

pLDDT: mean 80.94, std 14.43, range [41.59, 96.44]